Protein AF-A0A2H3J9L9-F1 (afdb_monomer_lite)

Sequence (52 aa):
RPKVTTACDSCRKRKLRCDGRTPSCSNCSLYEANCHYAAGRNKSGPPKGSKR

Secondary structure (DSSP, 8-state):
--------HHHHHTTPPP---SS--HHHHHTT-------S------------

Organism: Wolfiporia cocos (strain MD-104) (NCBI:txid742152)

Radius of gyration: 15.36 Å; chains: 1; bounding box: 26×26×49 Å

InterPro domains:
  IPR001138 Zn(2)Cys(6) fungal-type DNA-binding domain [PF00172] (6-42)
  IPR001138 Zn(2)Cys(6) fungal-type DNA-binding domain [PS00463] (7-35)
  IPR001138 Zn(2)Cys(6) fungal-type DNA-binding domain [PS50048] (7-37)
  IPR001138 Zn(2)Cys(6) fungal-type DNA-binding domain [SM00066] (2-46)
  IPR001138 Zn(2)Cys(6) fungal-type DNA-binding domain [cd00067] (3-37)
  IPR036864 Zn(2)-C6 fungal-type DNA-binding domain superfamily [G3DSA:4.10.240.10] (1-52)
  IPR036864 Zn(2)-C6 fungal-type DNA-binding domain superfamily [SSF57701] (2-44)

pLDDT: mean 76.49, std 14.23, range [48.59, 91.69]

Structure (mmCIF, N/CA/C/O backbone):
data_AF-A0A2H3J9L9-F1
#
_entry.id   AF-A0A2H3J9L9-F1
#
loop_
_atom_site.group_PDB
_atom_site.id
_atom_site.type_symbol
_atom_site.label_atom_id
_atom_site.label_alt_id
_atom_site.label_comp_id
_atom_site.label_asym_id
_atom_site.label_entity_id
_atom_site.label_seq_id
_atom_site.pdbx_PDB_ins_code
_atom_site.Cartn_x
_atom_site.Cartn_y
_atom_site.Cartn_z
_atom_site.occupancy
_atom_site.B_iso_or_equiv
_atom_site.auth_seq_id
_atom_site.auth_comp_id
_atom_site.auth_asym_id
_atom_site.auth_atom_id
_atom_site.pdbx_PDB_model_num
ATOM 1 N N . ARG A 1 1 ? -3.803 -22.135 3.558 1.00 57.72 1 ARG A N 1
ATOM 2 C CA . ARG A 1 1 ? -3.622 -20.703 3.912 1.00 57.72 1 ARG A CA 1
ATOM 3 C C . ARG A 1 1 ? -3.281 -19.944 2.630 1.00 57.72 1 ARG A C 1
ATOM 5 O O . ARG A 1 1 ? -2.190 -20.180 2.116 1.00 57.72 1 ARG A O 1
ATOM 12 N N . PRO A 1 2 ? -4.201 -19.156 2.046 1.00 48.59 2 PRO A N 1
ATOM 13 C CA . PRO A 1 2 ? -3.936 -18.479 0.779 1.00 48.59 2 PRO A CA 1
ATOM 14 C C . PRO A 1 2 ? -2.755 -17.524 0.976 1.00 48.59 2 PRO A C 1
ATOM 16 O O . PRO A 1 2 ? -2.777 -16.651 1.843 1.00 48.59 2 PRO A O 1
ATOM 19 N N . LYS A 1 3 ? -1.667 -17.771 0.245 1.00 51.19 3 LYS A N 1
ATOM 20 C CA . LYS A 1 3 ? -0.486 -16.910 0.241 1.00 51.19 3 LYS A CA 1
ATOM 21 C C . LYS A 1 3 ? -0.876 -15.666 -0.544 1.00 51.19 3 LYS A C 1
ATOM 23 O O . LYS A 1 3 ? -0.912 -15.704 -1.766 1.00 5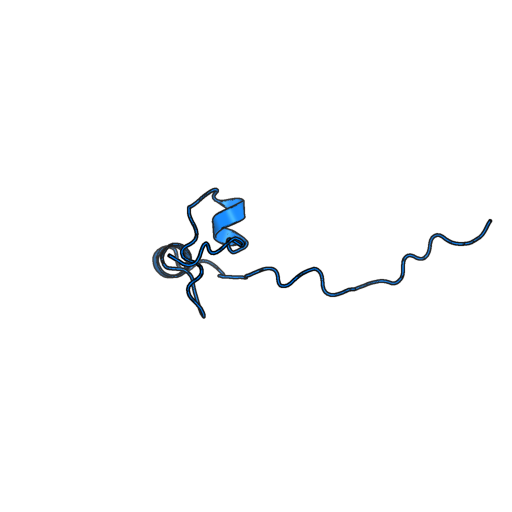1.19 3 LYS A O 1
ATOM 28 N N . VAL A 1 4 ? -1.202 -14.583 0.152 1.00 56.97 4 VAL A N 1
ATOM 29 C CA . VAL A 1 4 ? -1.308 -13.265 -0.476 1.00 56.97 4 VAL A CA 1
ATOM 30 C C . VAL A 1 4 ? 0.099 -12.916 -0.964 1.00 56.97 4 VAL A C 1
ATOM 32 O O . VAL A 1 4 ? 0.962 -12.546 -0.173 1.00 56.97 4 VAL A O 1
ATOM 35 N N . THR A 1 5 ? 0.375 -13.121 -2.252 1.00 65.00 5 THR A N 1
ATOM 36 C CA . THR A 1 5 ? 1.703 -12.873 -2.844 1.00 65.00 5 THR A CA 1
ATOM 37 C C . THR A 1 5 ? 1.980 -11.383 -3.041 1.00 65.00 5 THR A C 1
ATOM 3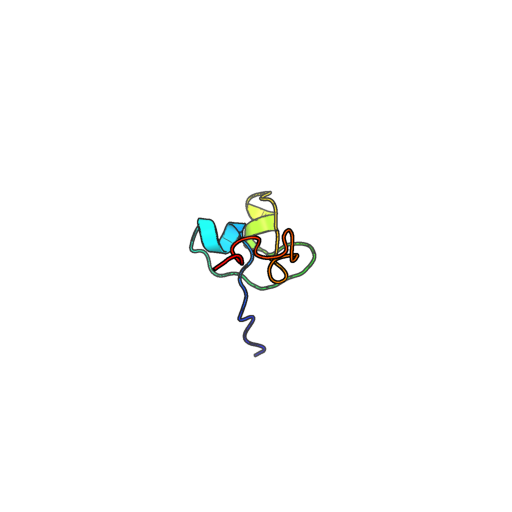9 O O . THR A 1 5 ? 3.129 -10.986 -3.230 1.00 65.00 5 THR A O 1
ATOM 42 N N . THR A 1 6 ? 0.944 -10.545 -2.963 1.00 76.25 6 THR A N 1
ATOM 43 C CA . THR A 1 6 ? 1.030 -9.115 -3.258 1.00 76.25 6 THR A CA 1
ATOM 44 C C . THR A 1 6 ? 0.685 -8.292 -2.025 1.00 76.25 6 THR A C 1
ATOM 46 O O . THR A 1 6 ? -0.479 -8.095 -1.687 1.00 76.25 6 THR A O 1
ATOM 49 N N . ALA A 1 7 ? 1.718 -7.785 -1.356 1.00 85.56 7 ALA A N 1
ATOM 50 C CA . ALA A 1 7 ? 1.560 -6.730 -0.367 1.00 85.56 7 ALA A CA 1
ATOM 51 C C . ALA A 1 7 ? 1.142 -5.411 -1.040 1.00 85.56 7 ALA A C 1
ATOM 53 O O . ALA A 1 7 ? 1.619 -5.097 -2.134 1.00 85.56 7 ALA A O 1
ATOM 54 N N . CYS A 1 8 ? 0.290 -4.631 -0.371 1.00 88.69 8 CYS A N 1
ATOM 55 C CA . CYS A 1 8 ? -0.042 -3.269 -0.790 1.00 88.69 8 CYS A CA 1
ATOM 56 C C . CYS A 1 8 ? 1.195 -2.347 -0.770 1.00 88.69 8 CYS A C 1
ATOM 58 O O . CYS A 1 8 ? 2.199 -2.641 -0.112 1.00 88.69 8 CYS A O 1
ATOM 60 N N . ASP A 1 9 ? 1.121 -1.212 -1.463 1.00 87.81 9 ASP A N 1
ATOM 61 C CA . ASP A 1 9 ? 2.207 -0.238 -1.609 1.00 87.81 9 ASP A CA 1
ATOM 62 C C . ASP A 1 9 ? 2.709 0.296 -0.268 1.00 87.81 9 ASP A C 1
ATOM 64 O O . ASP A 1 9 ? 3.915 0.392 -0.050 1.00 87.81 9 ASP A O 1
ATOM 68 N N . SER A 1 10 ? 1.812 0.606 0.668 1.00 90.38 10 SER A N 1
ATOM 69 C CA . SER A 1 10 ? 2.191 1.098 1.996 1.00 90.38 10 SER A CA 1
ATOM 70 C C . SER A 1 10 ? 2.918 0.025 2.811 1.00 90.38 10 SER A C 1
ATOM 72 O O . SER A 1 10 ? 3.944 0.325 3.421 1.00 90.38 10 SER A O 1
ATOM 74 N N . CYS A 1 11 ? 2.476 -1.237 2.759 1.00 90.50 11 CYS A N 1
ATOM 75 C CA . CYS A 1 11 ? 3.212 -2.341 3.383 1.00 90.50 11 CYS A CA 1
ATOM 76 C C . CYS A 1 11 ? 4.558 -2.601 2.697 1.00 90.50 11 CYS A C 1
ATOM 78 O O . CYS A 1 11 ? 5.540 -2.843 3.391 1.00 90.50 11 CYS A O 1
ATOM 80 N N . ARG A 1 12 ? 4.643 -2.494 1.364 1.00 88.00 12 ARG A N 1
ATOM 81 C CA . ARG A 1 12 ? 5.912 -2.607 0.623 1.00 88.00 12 ARG A CA 1
ATOM 82 C C . ARG A 1 12 ? 6.900 -1.510 1.013 1.00 88.00 12 ARG A C 1
ATOM 84 O O . ARG A 1 12 ? 8.036 -1.825 1.354 1.00 88.00 12 ARG A O 1
ATOM 91 N N . LYS A 1 13 ? 6.465 -0.245 1.015 1.00 86.88 13 LYS A N 1
ATOM 92 C CA . LYS A 1 13 ? 7.295 0.911 1.399 1.00 86.88 13 LYS A CA 1
ATOM 93 C C . LYS A 1 13 ? 7.800 0.792 2.834 1.00 86.88 13 LYS A C 1
ATOM 95 O O . LYS A 1 13 ? 8.963 1.070 3.097 1.00 86.88 13 LYS A O 1
ATOM 100 N N . ARG A 1 14 ? 6.940 0.339 3.749 1.00 88.25 14 ARG A N 1
ATOM 101 C CA . ARG A 1 14 ? 7.270 0.166 5.173 1.00 88.25 14 ARG A CA 1
ATOM 102 C C . ARG A 1 14 ? 7.913 -1.187 5.498 1.00 88.25 14 ARG A C 1
ATOM 104 O O . ARG A 1 14 ? 8.229 -1.433 6.653 1.00 88.25 14 ARG A O 1
ATOM 111 N N . LYS A 1 15 ? 8.091 -2.065 4.502 1.00 87.62 15 LYS A N 1
ATOM 112 C CA . LYS A 1 15 ? 8.575 -3.450 4.658 1.00 87.62 15 LYS A CA 1
ATOM 113 C C . LYS A 1 15 ? 7.806 -4.252 5.723 1.00 87.62 15 LYS A C 1
ATOM 115 O O . LYS A 1 15 ? 8.369 -5.106 6.401 1.00 87.62 15 LYS A O 1
ATOM 120 N N . LEU A 1 16 ? 6.507 -3.985 5.857 1.00 87.31 16 LEU A N 1
ATOM 121 C CA . LEU A 1 16 ? 5.612 -4.671 6.787 1.00 87.31 16 LEU A CA 1
ATOM 122 C C . LEU A 1 16 ? 4.950 -5.876 6.119 1.00 87.31 16 LEU A C 1
ATOM 124 O O . LEU A 1 16 ? 4.735 -5.911 4.903 1.00 87.31 16 LEU A O 1
ATOM 128 N N . ARG A 1 17 ? 4.561 -6.860 6.933 1.00 85.94 17 ARG A N 1
ATOM 129 C CA . ARG A 1 17 ? 3.757 -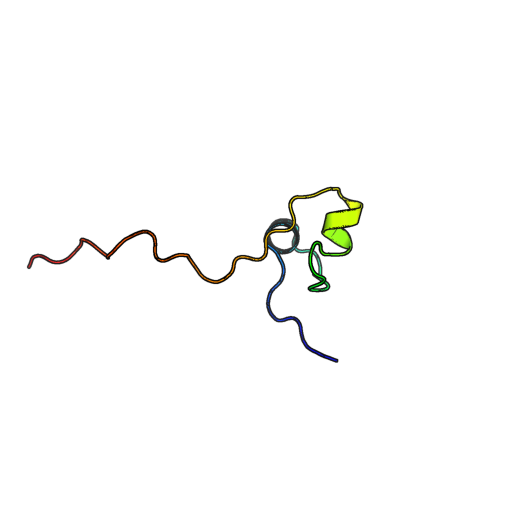7.990 6.465 1.00 85.94 17 ARG A CA 1
ATOM 130 C C . ARG A 1 17 ? 2.352 -7.493 6.112 1.00 85.94 17 ARG A C 1
ATOM 132 O O . ARG A 1 17 ? 1.678 -6.882 6.934 1.00 85.94 17 ARG A O 1
ATOM 139 N N . CYS A 1 18 ? 1.920 -7.746 4.881 1.00 87.94 18 CYS A N 1
ATOM 140 C CA . CYS A 1 18 ? 0.589 -7.371 4.421 1.00 87.94 18 CYS A CA 1
ATOM 141 C C . CYS A 1 18 ? -0.364 -8.563 4.519 1.00 87.94 18 CYS A C 1
ATOM 143 O O . CYS A 1 18 ? -0.054 -9.640 4.012 1.00 87.94 18 CYS A O 1
ATOM 145 N N . ASP A 1 19 ? -1.530 -8.351 5.128 1.00 87.50 19 ASP A N 1
ATOM 146 C CA . ASP A 1 19 ? -2.563 -9.384 5.266 1.00 87.50 19 ASP A CA 1
ATOM 147 C C . ASP A 1 19 ? -3.443 -9.545 4.018 1.00 87.50 19 ASP A C 1
ATOM 149 O O . ASP A 1 19 ? -4.269 -10.451 3.974 1.00 87.50 19 ASP A O 1
ATOM 153 N N . GLY A 1 20 ? -3.311 -8.667 3.014 1.00 83.06 20 GLY A N 1
ATOM 154 C CA . GLY A 1 20 ? -4.095 -8.750 1.775 1.00 83.06 20 GLY A CA 1
ATOM 155 C C . GLY A 1 20 ? -5.586 -8.456 1.918 1.00 83.06 20 GLY A C 1
ATOM 156 O O . GLY A 1 20 ? -6.346 -8.747 1.002 1.00 83.06 20 GLY A O 1
ATOM 157 N N . ARG A 1 21 ? -6.025 -7.920 3.063 1.00 84.19 21 ARG A N 1
ATOM 158 C CA . ARG A 1 21 ? -7.432 -7.571 3.291 1.00 84.19 21 ARG A CA 1
ATOM 159 C C . ARG A 1 21 ? -7.837 -6.388 2.403 1.00 84.19 21 ARG A C 1
ATOM 161 O O . ARG A 1 21 ? -7.071 -5.430 2.260 1.00 84.19 21 ARG A O 1
ATOM 168 N N . THR A 1 22 ? -9.033 -6.473 1.827 1.00 78.44 22 THR A N 1
ATOM 169 C CA . THR A 1 22 ? -9.706 -5.421 1.049 1.00 78.44 22 THR A CA 1
ATOM 170 C C . THR A 1 22 ? -10.937 -4.946 1.829 1.00 78.44 22 THR A C 1
ATOM 172 O O . THR A 1 22 ? -11.653 -5.803 2.348 1.00 78.44 22 THR A O 1
ATOM 175 N N . PRO A 1 23 ? -11.213 -3.632 1.938 1.00 79.81 23 PRO A N 1
ATOM 176 C CA . PRO A 1 23 ? -10.615 -2.519 1.188 1.00 79.81 23 PRO A CA 1
ATOM 177 C C . PRO A 1 23 ? -9.246 -2.052 1.711 1.00 79.81 23 PRO A C 1
ATOM 179 O O . PRO A 1 23 ? -8.473 -1.479 0.949 1.00 79.81 23 PRO A O 1
ATOM 182 N N . SER A 1 24 ? -8.907 -2.338 2.970 1.00 88.62 24 SER A N 1
ATOM 183 C CA . SER A 1 24 ? -7.632 -1.952 3.580 1.00 88.62 24 SER A CA 1
ATOM 184 C C . SER A 1 24 ? -7.002 -3.085 4.392 1.00 88.62 24 SER A C 1
ATOM 186 O O . SER A 1 24 ? -7.668 -3.859 5.080 1.00 88.62 24 SER A O 1
ATOM 188 N N . CYS A 1 25 ? -5.675 -3.185 4.307 1.00 90.25 25 CYS A N 1
ATOM 189 C CA . CYS A 1 25 ? -4.888 -4.134 5.085 1.00 90.25 25 CYS A CA 1
ATOM 190 C C . CYS A 1 25 ? -4.899 -3.763 6.581 1.00 90.25 25 CYS A C 1
ATOM 192 O O . CYS A 1 25 ? -4.988 -2.580 6.895 1.00 90.25 25 CYS A O 1
ATOM 194 N N . SER A 1 26 ? -4.737 -4.718 7.510 1.00 91.19 26 SER A N 1
ATOM 195 C CA . SER A 1 26 ? -4.795 -4.428 8.960 1.00 91.19 26 SER A CA 1
ATOM 196 C C . SER A 1 26 ? -3.808 -3.329 9.371 1.00 91.19 26 SER A C 1
ATOM 198 O O . SER A 1 26 ? -4.192 -2.368 10.025 1.00 91.19 26 SER A O 1
ATOM 200 N N . ASN A 1 27 ? -2.558 -3.403 8.897 1.00 91.38 27 ASN A N 1
ATOM 201 C CA . ASN A 1 27 ? -1.562 -2.347 9.110 1.00 91.38 27 ASN A CA 1
ATOM 202 C C . ASN A 1 27 ? -2.006 -0.995 8.535 1.00 91.38 27 ASN A C 1
ATOM 204 O O . ASN A 1 27 ? -1.825 0.047 9.148 1.00 91.38 27 ASN A O 1
ATOM 208 N N . CYS A 1 28 ? -2.593 -0.998 7.348 1.00 91.69 28 CYS A N 1
ATOM 209 C CA . CYS A 1 28 ? -3.013 0.211 6.663 1.00 91.69 28 CYS A CA 1
ATOM 210 C C . CYS A 1 28 ? -4.155 0.897 7.413 1.00 91.69 28 CYS A C 1
ATOM 212 O O . CYS A 1 28 ? -4.121 2.111 7.552 1.00 91.69 28 CYS A O 1
ATOM 214 N N . SER A 1 29 ? -5.106 0.121 7.942 1.00 91.25 29 SER A N 1
ATOM 215 C CA . SER A 1 29 ? -6.175 0.630 8.802 1.00 91.25 29 SER A CA 1
ATOM 216 C C . SER A 1 29 ? -5.638 1.168 10.129 1.00 91.25 29 SER A C 1
ATOM 218 O O . SER A 1 29 ? -6.079 2.216 10.572 1.00 91.25 29 SER A O 1
ATOM 220 N N . LEU A 1 30 ? -4.664 0.489 10.746 1.00 90.81 30 LEU A N 1
ATOM 221 C CA . LEU A 1 30 ? -4.073 0.921 12.021 1.00 90.81 30 LEU A CA 1
ATOM 222 C C . LEU A 1 30 ? -3.288 2.229 11.907 1.00 90.81 30 LEU A C 1
ATOM 224 O O . LEU A 1 30 ? -3.340 3.064 12.800 1.00 90.81 30 LEU A O 1
ATOM 228 N N . TYR A 1 31 ? -2.537 2.396 10.821 1.00 89.75 31 TYR A N 1
ATOM 229 C CA . TYR A 1 31 ? -1.740 3.599 10.580 1.00 89.75 31 TYR A CA 1
ATOM 230 C C . TYR A 1 31 ? -2.466 4.645 9.732 1.00 89.75 31 TYR A C 1
ATOM 232 O O . TYR A 1 31 ? -1.804 5.559 9.237 1.00 89.75 31 TYR A O 1
ATOM 240 N N . GLU A 1 32 ? -3.759 4.440 9.472 1.00 88.06 32 GLU A N 1
ATOM 241 C CA . GLU A 1 32 ? -4.594 5.283 8.611 1.00 88.06 32 GLU A CA 1
ATOM 242 C C . GLU A 1 32 ? -3.896 5.654 7.287 1.00 88.06 32 GLU A C 1
ATOM 244 O O . GLU A 1 32 ? -3.918 6.777 6.788 1.00 88.06 32 GLU A O 1
ATOM 249 N N . ALA A 1 33 ? -3.182 4.675 6.730 1.00 87.12 33 ALA A N 1
ATOM 250 C CA . ALA A 1 33 ? -2.341 4.843 5.561 1.00 87.12 33 ALA A CA 1
ATOM 251 C C . ALA A 1 33 ? -3.096 4.429 4.301 1.00 87.12 33 AL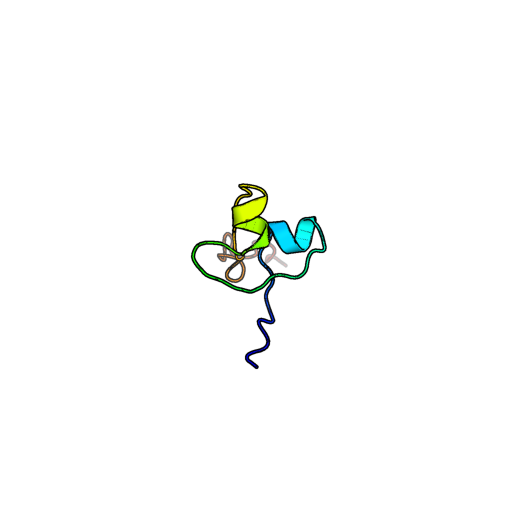A A C 1
ATOM 253 O O . ALA A 1 33 ? -3.860 3.463 4.297 1.00 87.12 33 ALA A O 1
ATOM 254 N N . ASN A 1 34 ? -2.798 5.104 3.190 1.00 86.50 34 ASN A N 1
ATOM 255 C CA . ASN A 1 34 ? -3.404 4.790 1.904 1.00 86.50 34 ASN A CA 1
ATOM 256 C C . ASN A 1 34 ? -3.075 3.341 1.491 1.00 86.50 34 ASN A C 1
ATOM 258 O O . ASN A 1 34 ? -1.921 3.014 1.183 1.00 86.50 34 ASN A O 1
ATOM 262 N N . CYS A 1 35 ? -4.078 2.460 1.551 1.00 89.06 35 CYS A N 1
ATOM 263 C CA . CYS A 1 35 ? -3.952 1.056 1.186 1.00 89.06 35 CYS A CA 1
ATOM 264 C C . CYS A 1 35 ? -4.201 0.895 -0.308 1.00 89.06 35 CYS A C 1
ATOM 266 O O . CYS A 1 35 ? -5.327 0.698 -0.750 1.00 89.06 35 CYS A O 1
ATOM 268 N N . HIS A 1 36 ? -3.130 0.979 -1.084 1.00 86.56 36 HIS A N 1
ATOM 269 C CA . HIS A 1 36 ? -3.200 0.770 -2.517 1.00 86.56 36 HIS A CA 1
ATOM 270 C C . HIS A 1 36 ? -2.542 -0.560 -2.868 1.00 86.56 36 HIS A C 1
ATOM 272 O O . HIS A 1 36 ? -1.364 -0.774 -2.583 1.00 86.56 36 HIS A O 1
ATOM 278 N N . TYR A 1 37 ? -3.292 -1.482 -3.457 1.00 82.69 37 TYR A N 1
ATOM 279 C CA . TYR A 1 37 ? -2.701 -2.658 -4.080 1.00 82.69 37 TYR A CA 1
ATOM 280 C C . TYR A 1 37 ? -2.429 -2.283 -5.527 1.00 82.69 37 TYR A C 1
ATOM 282 O O . TYR A 1 37 ? -3.370 -2.077 -6.286 1.00 82.69 37 TYR A O 1
ATOM 290 N N . ALA A 1 38 ? -1.154 -2.169 -5.906 1.00 71.81 38 ALA A N 1
ATOM 291 C CA . ALA A 1 38 ? -0.773 -1.971 -7.297 1.00 71.81 38 ALA A CA 1
ATOM 292 C C . ALA A 1 38 ? -1.249 -3.168 -8.141 1.00 71.81 38 ALA A C 1
ATOM 294 O O . ALA A 1 38 ? -0.519 -4.145 -8.325 1.00 71.81 38 ALA A O 1
ATOM 295 N N . ALA A 1 39 ? -2.488 -3.106 -8.632 1.00 64.06 39 ALA A N 1
ATOM 296 C CA . ALA A 1 39 ? -2.948 -3.915 -9.745 1.00 64.06 39 ALA A CA 1
ATOM 297 C C . ALA A 1 39 ? -2.040 -3.551 -10.922 1.00 64.06 39 ALA A C 1
ATOM 299 O O . ALA A 1 39 ? -1.839 -2.368 -11.198 1.00 64.06 39 ALA A O 1
ATOM 300 N N . GLY A 1 40 ? -1.373 -4.560 -11.489 1.00 58.75 40 GLY A N 1
ATOM 301 C CA . GLY A 1 40 ? -0.219 -4.400 -12.372 1.00 58.75 40 GLY A CA 1
ATOM 302 C C . GLY A 1 40 ? -0.373 -3.224 -13.327 1.00 58.75 40 GLY A C 1
ATOM 303 O O . GLY A 1 40 ? -1.371 -3.159 -14.032 1.00 58.75 40 GLY A O 1
ATOM 304 N N . ARG A 1 41 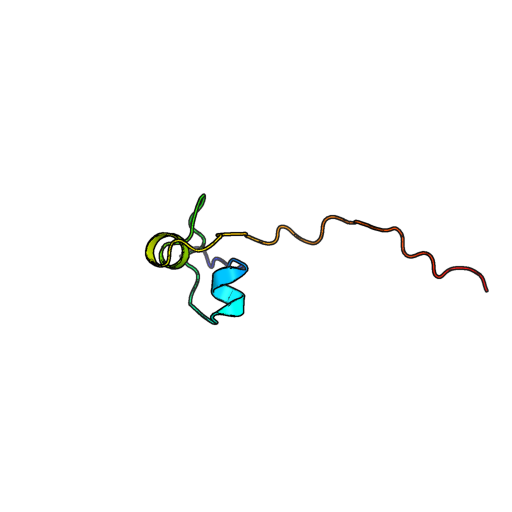? 0.610 -2.306 -13.280 1.00 54.66 41 ARG A N 1
ATOM 305 C CA . ARG A 1 41 ? 0.826 -1.170 -14.189 1.00 54.66 41 ARG A CA 1
ATOM 306 C C . ARG A 1 41 ? -0.306 -1.023 -15.204 1.00 54.66 41 ARG A C 1
ATOM 308 O O . ARG A 1 41 ? -0.266 -1.667 -16.255 1.00 54.66 41 ARG A O 1
ATOM 315 N N . ASN A 1 42 ? -1.263 -0.137 -14.918 1.00 53.19 42 ASN A N 1
ATOM 316 C CA . ASN A 1 42 ? -2.022 0.477 -15.997 1.00 53.19 42 ASN A CA 1
ATOM 317 C C . ASN A 1 42 ? -1.003 0.875 -17.062 1.00 53.19 42 ASN A C 1
ATOM 319 O O . ASN A 1 42 ? -0.014 1.552 -16.764 1.00 53.19 42 ASN A O 1
ATOM 323 N N . LYS A 1 43 ? -1.189 0.323 -18.260 1.00 54.94 43 LYS A N 1
ATOM 324 C CA . LYS A 1 43 ? -0.354 0.521 -19.439 1.00 54.94 43 LYS A CA 1
ATOM 325 C C . LYS A 1 43 ? -0.487 1.976 -19.894 1.00 54.94 43 LYS A C 1
ATOM 327 O O . LYS A 1 43 ? -1.040 2.251 -20.951 1.00 54.94 43 LYS A O 1
ATOM 332 N N . SER A 1 44 ? -0.017 2.918 -19.090 1.00 57.00 44 SER A N 1
ATOM 333 C CA . SER A 1 44 ? 0.055 4.323 -19.452 1.00 57.00 44 SER A CA 1
ATOM 334 C C . SER A 1 44 ? 1.320 4.508 -20.277 1.00 57.00 44 SER A C 1
ATOM 336 O O . SER A 1 44 ? 2.377 4.848 -19.756 1.00 57.00 44 SER A O 1
ATOM 338 N N . GLY A 1 45 ? 1.205 4.194 -21.567 1.00 61.53 45 GLY A N 1
ATOM 339 C CA . GLY A 1 45 ? 2.194 4.533 -22.583 1.00 61.53 45 GLY A CA 1
ATOM 340 C C . GLY A 1 45 ? 2.530 3.371 -23.521 1.00 61.53 45 GLY A C 1
ATOM 341 O O . GLY A 1 45 ? 3.076 2.364 -23.064 1.00 61.53 45 GLY A O 1
ATOM 342 N N . PRO A 1 46 ? 2.267 3.479 -24.837 1.00 64.19 46 PRO A N 1
ATOM 343 C CA . PRO A 1 46 ? 2.994 2.662 -25.800 1.00 64.19 46 PRO A CA 1
ATOM 344 C C . PRO A 1 46 ? 4.491 3.022 -25.717 1.00 64.19 46 PRO A C 1
ATOM 346 O O . PRO A 1 46 ? 4.813 4.201 -25.548 1.00 64.19 46 PRO A O 1
ATOM 349 N N . PRO A 1 47 ? 5.422 2.056 -25.834 1.00 64.62 47 PRO A N 1
ATOM 350 C CA . PRO A 1 47 ? 6.843 2.367 -25.857 1.00 64.62 47 PRO A CA 1
ATOM 351 C C . PRO A 1 47 ? 7.126 3.105 -27.169 1.00 64.62 47 PRO A C 1
ATOM 353 O O . PRO A 1 47 ? 7.165 2.494 -28.233 1.00 64.62 47 PRO A O 1
ATOM 356 N N . LYS A 1 48 ? 7.278 4.431 -27.137 1.00 55.66 48 LYS A N 1
ATOM 357 C CA . LYS A 1 48 ? 7.669 5.205 -28.325 1.00 55.66 48 LYS A CA 1
ATOM 358 C C . LYS A 1 48 ? 9.184 5.374 -28.364 1.00 55.66 48 LYS A C 1
ATOM 360 O O . LYS A 1 48 ? 9.714 6.468 -28.248 1.00 55.66 48 LYS A O 1
ATOM 365 N N . GLY A 1 49 ? 9.847 4.237 -28.533 1.00 63.44 49 GLY A N 1
ATOM 366 C CA . GLY A 1 49 ? 11.233 4.106 -28.962 1.00 63.44 49 GLY A CA 1
ATOM 367 C C . GLY A 1 49 ? 11.277 3.061 -30.071 1.00 63.44 49 GLY A C 1
ATOM 368 O O . GLY A 1 49 ? 11.683 1.929 -29.847 1.00 63.44 49 GLY A O 1
ATOM 369 N N . SER A 1 50 ? 10.753 3.409 -31.245 1.00 66.94 50 SER A N 1
ATOM 370 C CA . SER A 1 50 ? 10.824 2.564 -32.437 1.00 66.94 50 SER A CA 1
ATOM 371 C C . SER A 1 50 ? 10.875 3.424 -33.697 1.00 66.94 50 SER A C 1
ATOM 373 O O . SER A 1 50 ? 9.915 3.537 -34.458 1.00 66.94 50 SER A O 1
ATOM 375 N N . LYS A 1 51 ? 12.038 4.021 -33.951 1.00 57.66 51 LYS A N 1
ATOM 376 C CA . LYS A 1 51 ? 12.493 4.198 -35.328 1.00 57.66 51 LYS A CA 1
ATOM 377 C C . LYS A 1 51 ? 13.994 3.926 -35.380 1.00 57.66 51 LYS A C 1
ATOM 379 O O . LYS A 1 51 ? 14.717 4.359 -34.491 1.00 57.66 51 LYS A O 1
ATOM 384 N N . ARG A 1 52 ? 14.328 3.071 -36.347 1.00 60.72 52 ARG A N 1
ATOM 385 C CA . ARG A 1 52 ?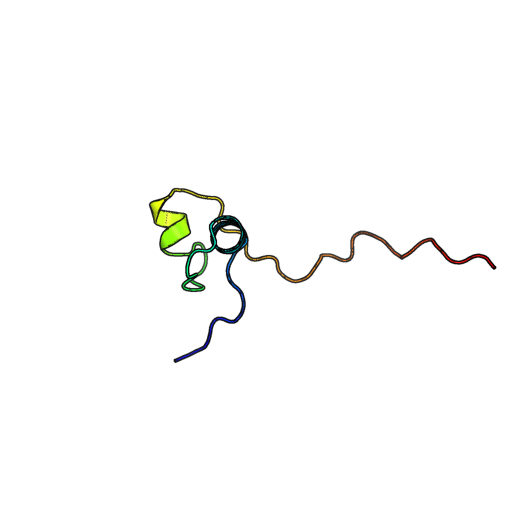 15.640 2.514 -36.684 1.00 60.72 52 ARG A CA 1
ATOM 386 C C . ARG A 1 52 ? 16.732 3.566 -36.784 1.00 60.72 52 ARG A C 1
ATOM 388 O O . ARG A 1 52 ? 16.390 4.684 -37.225 1.00 60.72 52 ARG A O 1
#

Foldseek 3Di:
DDPPVFAFPVCVVVVHDFPPDPPATPVCVVVVHDGHGCPDDPPPDDPPPDDD